Protein AF-A0A920TML1-F1 (afdb_monomer_lite)

pLDDT: mean 90.64, std 9.28, range [48.44, 97.88]

Secondary structure (DSSP, 8-state):
---S-HH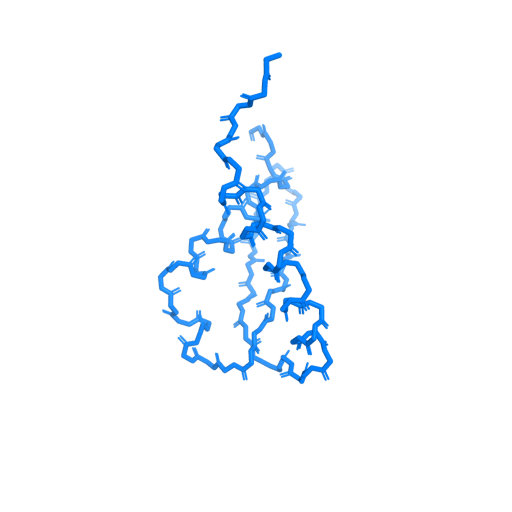HHHHHHHHHHHHHHHTTS---EEEEEEEEETTEEEEEEEEESSHHHHT-HHHHHHHHHHHHHT---

Radius of gyration: 15.97 Å; chains: 1; bounding box: 27×42×36 Å

Structure (mmCIF, N/CA/C/O backbone):
data_AF-A0A920TML1-F1
#
_entry.id   AF-A0A920TML1-F1
#
loop_
_atom_site.group_PDB
_atom_site.id
_atom_site.type_symbol
_atom_site.label_atom_id
_atom_site.label_alt_id
_atom_site.label_comp_id
_atom_site.label_asym_id
_atom_site.label_entity_id
_atom_site.label_seq_id
_atom_site.pdbx_PDB_ins_code
_atom_site.Cartn_x
_atom_site.Cartn_y
_atom_site.Cartn_z
_atom_site.occupancy
_atom_site.B_iso_or_equiv
_atom_site.auth_seq_id
_atom_site.auth_comp_id
_atom_site.auth_asym_id
_atom_site.auth_atom_id
_atom_site.pdbx_PDB_model_num
ATOM 1 N N . MET A 1 1 ? 3.851 32.127 6.378 1.0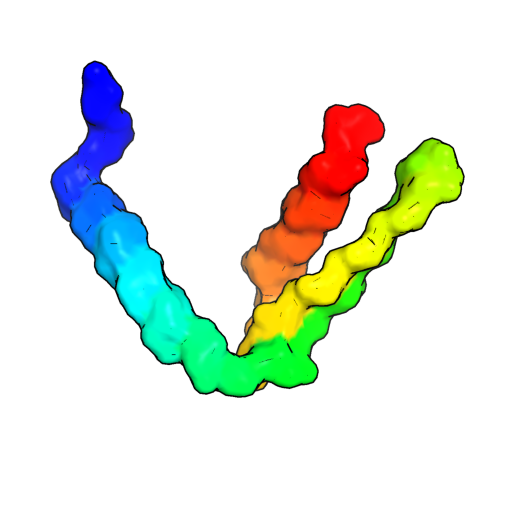0 48.44 1 MET A N 1
ATOM 2 C CA . MET A 1 1 ? 2.526 31.855 5.785 1.00 48.44 1 MET A CA 1
ATOM 3 C C . MET A 1 1 ? 2.123 30.445 6.187 1.00 48.44 1 MET A C 1
ATOM 5 O O . MET A 1 1 ? 2.680 29.493 5.664 1.00 48.44 1 MET A O 1
ATOM 9 N N . GLU A 1 2 ? 1.276 30.295 7.207 1.00 60.28 2 GLU A N 1
ATOM 10 C CA . GLU A 1 2 ? 0.763 28.975 7.595 1.00 60.28 2 GLU A CA 1
ATOM 11 C C . GLU A 1 2 ? -0.456 28.632 6.735 1.00 60.28 2 GLU A C 1
ATOM 13 O O . GLU A 1 2 ? -1.418 29.389 6.682 1.00 60.28 2 GLU A O 1
ATOM 18 N N . ILE A 1 3 ? -0.391 27.488 6.059 1.00 76.31 3 ILE A N 1
ATOM 19 C CA . ILE A 1 3 ? -1.219 27.160 4.888 1.00 76.31 3 ILE A CA 1
ATOM 20 C C . ILE A 1 3 ? -2.515 26.399 5.233 1.00 76.31 3 ILE A C 1
ATOM 22 O O . ILE A 1 3 ? -3.322 26.153 4.347 1.00 76.31 3 ILE A O 1
ATOM 26 N N . LEU A 1 4 ? -2.734 26.007 6.500 1.00 79.06 4 LEU A N 1
ATOM 27 C CA . LEU A 1 4 ? -3.880 25.178 6.914 1.00 79.06 4 LEU A CA 1
ATOM 28 C C . LEU A 1 4 ? -4.595 25.727 8.164 1.00 79.06 4 LEU A C 1
ATOM 30 O O . LEU A 1 4 ? -3.917 26.144 9.113 1.00 79.06 4 LEU A O 1
ATOM 34 N N . PRO A 1 5 ? -5.941 25.663 8.228 1.00 90.62 5 PRO A N 1
ATOM 35 C CA . PRO A 1 5 ? -6.701 26.114 9.390 1.00 90.62 5 PRO A CA 1
ATOM 36 C C . PRO A 1 5 ? -6.454 25.203 10.604 1.00 90.62 5 PRO A C 1
ATOM 38 O O . PRO A 1 5 ? -6.230 23.997 10.469 1.00 90.62 5 PRO A O 1
ATOM 41 N N . LYS A 1 6 ? -6.499 25.781 11.815 1.00 88.56 6 LYS A N 1
ATOM 42 C CA . LYS A 1 6 ? -6.168 25.104 13.088 1.00 88.56 6 LYS A CA 1
ATOM 43 C C . LYS A 1 6 ? -6.857 23.730 13.266 1.00 88.56 6 LYS A C 1
ATOM 45 O O . LYS A 1 6 ? -6.150 22.794 13.636 1.00 88.56 6 LYS A O 1
ATOM 50 N N . PRO A 1 7 ? -8.154 23.539 12.940 1.00 90.31 7 PRO A N 1
ATOM 51 C CA . PRO A 1 7 ? -8.809 22.230 13.053 1.00 90.31 7 PRO A CA 1
ATOM 52 C C . PRO A 1 7 ? -8.186 21.147 12.164 1.00 90.31 7 PRO A C 1
ATOM 54 O O . PRO A 1 7 ? -8.037 20.004 12.588 1.00 90.31 7 PRO A O 1
ATOM 57 N N . LEU A 1 8 ? -7.761 21.505 10.949 1.00 91.44 8 LEU A N 1
ATOM 58 C CA . LEU A 1 8 ? -7.164 20.562 10.000 1.00 91.44 8 LEU A CA 1
ATOM 59 C C . LEU A 1 8 ? -5.781 20.090 10.462 1.00 91.44 8 LEU A C 1
ATOM 61 O O . LEU A 1 8 ? -5.433 18.922 10.294 1.00 91.44 8 LEU A O 1
ATOM 65 N N . LYS A 1 9 ? -5.005 20.977 11.097 1.00 88.81 9 LYS A N 1
ATOM 66 C CA . LYS A 1 9 ? -3.715 20.608 11.701 1.00 88.81 9 LYS A CA 1
ATOM 67 C C . LYS A 1 9 ? -3.888 19.608 12.837 1.00 88.81 9 LYS A C 1
ATOM 69 O O . LYS A 1 9 ? -3.157 18.623 12.896 1.00 88.81 9 LYS A O 1
ATOM 74 N N . GLU A 1 10 ? -4.853 19.845 13.720 1.00 91.31 10 GLU A N 1
ATOM 75 C CA . GLU A 1 10 ? -5.128 18.933 14.833 1.00 91.31 10 GLU A CA 1
ATOM 76 C C . GLU A 1 10 ? -5.668 17.582 14.335 1.00 91.31 10 GLU A C 1
ATOM 78 O O . GLU A 1 10 ? -5.251 16.526 14.823 1.00 91.31 10 GLU A O 1
ATOM 83 N N . LEU A 1 11 ? -6.491 17.579 13.279 1.00 92.00 11 LEU A N 1
ATOM 84 C CA . LEU A 1 11 ? -6.909 16.341 12.621 1.00 92.00 11 LEU A CA 1
ATOM 85 C C . LEU A 1 11 ? -5.706 15.567 12.058 1.00 92.00 11 LEU A C 1
ATOM 87 O O . LEU A 1 11 ? -5.592 14.372 12.314 1.00 92.00 11 LEU A O 1
ATOM 91 N N . ARG A 1 12 ? -4.770 16.240 11.377 1.00 90.50 12 ARG A N 1
ATOM 92 C CA . ARG A 1 12 ? -3.568 15.609 10.802 1.00 90.50 12 ARG A CA 1
ATOM 93 C C . ARG A 1 12 ? -2.599 15.062 11.859 1.00 90.50 12 ARG A C 1
ATOM 95 O O . ARG A 1 12 ? -1.962 14.037 11.637 1.00 90.50 12 ARG A O 1
ATOM 102 N N . LYS A 1 13 ? -2.493 15.703 13.027 1.00 88.19 13 LYS A N 1
ATOM 103 C CA . LYS A 1 13 ? -1.732 15.154 14.165 1.00 88.19 13 LYS A CA 1
ATOM 104 C C . LYS A 1 13 ? -2.417 13.914 14.742 1.00 88.19 13 LYS A C 1
ATOM 106 O O . LYS A 1 13 ? -1.783 12.879 14.937 1.00 88.19 13 LYS A O 1
ATOM 111 N N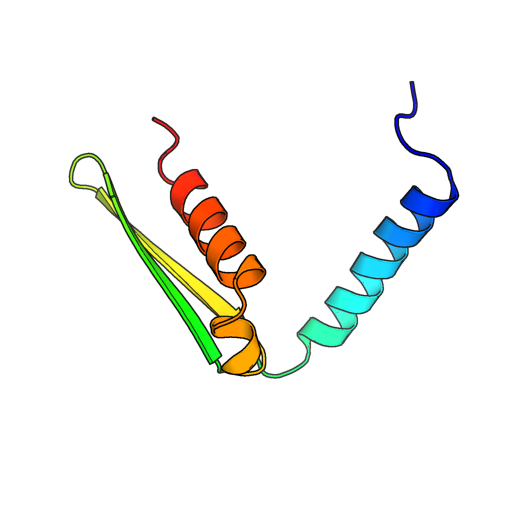 . SER A 1 14 ? -3.723 14.005 14.997 1.00 90.38 14 SER A N 1
ATOM 112 C CA . SER A 1 14 ? -4.486 12.906 15.601 1.00 90.38 14 SER A CA 1
ATOM 113 C C . SER A 1 14 ? -4.627 11.690 14.677 1.00 90.38 14 SER A C 1
ATOM 115 O O . SER A 1 14 ? -4.651 10.559 15.166 1.00 90.38 14 SER A O 1
ATOM 117 N N . SER A 1 15 ? -4.656 11.882 13.352 1.00 89.69 15 SER A N 1
ATOM 118 C CA . SER A 1 15 ? -4.652 10.783 12.381 1.00 89.69 15 SER A CA 1
ATOM 119 C C . SER A 1 15 ? -3.364 9.961 12.451 1.00 89.69 15 SER A C 1
ATOM 121 O O . SER A 1 15 ? -3.440 8.736 12.392 1.00 89.69 15 SER A O 1
ATOM 123 N N . GLY A 1 16 ? -2.207 10.596 12.678 1.00 89.06 16 GLY A N 1
ATOM 124 C CA . GLY A 1 16 ? -0.933 9.897 12.886 1.00 89.06 16 GLY A CA 1
ATOM 125 C C . GLY A 1 16 ? -0.953 8.982 14.115 1.00 89.06 16 GLY A C 1
ATOM 126 O O . GLY A 1 16 ? -0.553 7.822 14.040 1.00 89.06 16 GLY A O 1
ATOM 127 N N . ILE A 1 17 ? -1.521 9.456 15.230 1.00 90.62 17 ILE A N 1
ATOM 128 C CA . ILE A 1 17 ? -1.685 8.648 16.453 1.00 90.62 17 ILE A CA 1
ATOM 129 C C . ILE A 1 17 ? -2.609 7.450 16.196 1.00 90.62 17 ILE A C 1
ATOM 131 O O . ILE A 1 17 ? -2.332 6.337 16.645 1.00 90.62 17 ILE A O 1
ATOM 135 N N . LYS A 1 18 ? -3.712 7.659 15.463 1.00 90.00 18 LYS A N 1
ATOM 136 C CA . LYS A 1 18 ? -4.624 6.571 15.081 1.00 90.00 18 LYS A CA 1
ATOM 137 C C . LYS A 1 18 ? -3.907 5.528 14.225 1.00 90.00 18 LYS A C 1
ATOM 139 O O . LYS A 1 18 ? -4.026 4.348 14.532 1.00 90.00 18 LYS A O 1
ATOM 144 N N . ALA A 1 19 ? -3.151 5.948 13.210 1.00 88.31 19 ALA A N 1
ATOM 145 C CA . ALA A 1 19 ? -2.389 5.046 12.347 1.00 88.31 19 ALA A CA 1
ATOM 146 C C . ALA A 1 19 ? -1.362 4.226 13.143 1.00 88.31 19 ALA A C 1
ATOM 148 O O . ALA A 1 19 ? -1.335 3.006 13.021 1.00 88.31 19 ALA A O 1
ATOM 149 N N . SER A 1 20 ? -0.608 4.866 14.042 1.00 89.25 20 SER A N 1
ATOM 150 C CA . SER A 1 20 ? 0.358 4.180 14.912 1.00 89.25 20 SER A CA 1
ATOM 151 C C . SER A 1 20 ? -0.295 3.092 15.774 1.00 89.25 20 SER A C 1
ATOM 153 O O . SER A 1 20 ? 0.235 1.990 15.876 1.00 89.25 20 SER A O 1
ATOM 155 N N . LYS A 1 21 ? -1.494 3.341 16.320 1.00 89.25 21 LYS A N 1
ATOM 156 C CA . LYS A 1 21 ? -2.256 2.313 17.050 1.00 89.25 21 LYS A CA 1
ATOM 157 C C . LYS A 1 21 ? -2.728 1.163 16.154 1.00 89.25 21 LYS A C 1
ATOM 159 O O . LYS A 1 21 ? -2.850 0.041 16.635 1.00 89.25 21 LYS A O 1
ATOM 164 N N . LYS A 1 22 ? -3.035 1.429 14.879 1.00 88.69 22 LYS A N 1
ATOM 165 C CA . LYS A 1 22 ? -3.436 0.389 13.916 1.00 88.69 22 LYS A CA 1
ATOM 166 C C . LYS A 1 22 ? -2.259 -0.459 13.435 1.00 88.69 22 LYS A C 1
ATOM 168 O O . LYS A 1 22 ? -2.471 -1.626 13.146 1.00 88.69 22 LYS A O 1
ATOM 173 N N . ALA A 1 23 ? -1.045 0.089 13.411 1.00 85.94 23 ALA A N 1
ATOM 174 C CA . ALA A 1 23 ? 0.153 -0.608 12.937 1.00 85.94 23 ALA A CA 1
ATOM 175 C C . ALA A 1 23 ? 0.502 -1.879 13.737 1.00 85.94 23 ALA A C 1
ATOM 177 O O . ALA A 1 23 ? 1.231 -2.726 13.240 1.00 85.94 23 ALA A O 1
ATOM 178 N N . GLY A 1 24 ? -0.020 -2.034 14.961 1.00 86.75 24 GLY A N 1
ATOM 179 C CA . GLY A 1 24 ? 0.126 -3.268 15.741 1.00 86.75 24 GLY A CA 1
ATOM 180 C C . GLY A 1 24 ? -0.805 -4.412 15.316 1.00 86.75 24 GLY A C 1
ATOM 181 O O . GLY A 1 24 ? -0.720 -5.497 15.885 1.00 86.75 24 GLY A O 1
ATOM 182 N N . ARG A 1 25 ? -1.725 -4.186 14.372 1.00 90.75 25 ARG A N 1
ATOM 183 C CA . ARG A 1 25 ? -2.615 -5.229 13.846 1.00 90.75 25 ARG A CA 1
ATOM 184 C C . ARG A 1 25 ? -1.936 -5.994 12.715 1.00 90.75 25 ARG A C 1
ATOM 186 O O . ARG A 1 25 ? -1.057 -5.468 12.041 1.00 90.75 25 ARG A O 1
ATOM 193 N N . SER A 1 26 ? -2.380 -7.226 12.488 1.00 91.06 26 SER A N 1
ATOM 194 C CA . SER A 1 26 ? -1.924 -8.011 11.341 1.00 91.06 26 SER A CA 1
ATOM 195 C C . SER A 1 26 ? -2.533 -7.464 10.045 1.00 91.06 26 SER A C 1
ATOM 197 O O . SER A 1 26 ? -3.747 -7.287 9.965 1.00 91.06 26 SER A O 1
ATOM 199 N N . ALA A 1 27 ? -1.684 -7.201 9.052 1.00 93.44 27 ALA A N 1
ATOM 200 C CA . ALA A 1 27 ? -2.058 -6.802 7.698 1.00 93.44 27 ALA A CA 1
ATOM 201 C C . ALA A 1 27 ? -1.565 -7.877 6.719 1.00 93.44 27 ALA A C 1
ATOM 203 O O . ALA A 1 27 ? -0.486 -7.759 6.145 1.00 93.44 27 ALA A O 1
ATOM 204 N N . ALA A 1 28 ? -2.299 -8.986 6.633 1.00 94.00 28 ALA A N 1
ATOM 205 C CA . ALA A 1 28 ? -1.896 -10.163 5.857 1.00 94.00 28 ALA A CA 1
ATOM 206 C C . ALA A 1 28 ? -2.455 -10.182 4.423 1.00 94.00 28 ALA A C 1
ATOM 208 O O . ALA A 1 28 ? -2.113 -11.073 3.653 1.00 94.00 28 ALA A O 1
ATOM 209 N N . ASP A 1 29 ? -3.312 -9.222 4.079 1.00 96.19 29 ASP A N 1
ATOM 210 C CA . ASP A 1 29 ? -3.866 -9.037 2.736 1.00 96.19 29 ASP A CA 1
ATOM 211 C C . ASP A 1 29 ? -3.219 -7.816 2.067 1.00 96.19 29 ASP A C 1
ATOM 213 O O . ASP A 1 29 ? -2.468 -7.093 2.723 1.00 96.19 29 ASP A O 1
ATOM 217 N N . GLY A 1 30 ? -3.499 -7.528 0.795 1.00 96.56 30 GLY A N 1
ATOM 218 C CA . GLY A 1 30 ? -2.929 -6.357 0.125 1.00 96.56 30 GLY A CA 1
ATOM 219 C C . GLY A 1 30 ? -2.859 -6.423 -1.394 1.00 96.56 30 GLY A C 1
ATOM 220 O O . GLY A 1 30 ? -3.505 -7.241 -2.043 1.00 96.56 30 GLY A O 1
ATOM 221 N N . ILE A 1 31 ? -2.049 -5.525 -1.955 1.00 97.56 31 ILE A N 1
ATOM 222 C CA . ILE A 1 31 ? -1.780 -5.429 -3.392 1.00 97.56 31 ILE A CA 1
ATOM 223 C C . ILE A 1 31 ? -0.278 -5.587 -3.636 1.00 97.56 31 ILE A C 1
ATOM 225 O O . ILE A 1 31 ? 0.541 -4.951 -2.972 1.00 97.56 31 ILE A O 1
ATOM 229 N N . LEU A 1 32 ? 0.067 -6.387 -4.645 1.00 97.00 32 LEU A N 1
ATOM 230 C CA . LEU A 1 32 ? 1.383 -6.380 -5.276 1.00 97.00 32 LEU A CA 1
ATOM 231 C C . LEU A 1 32 ? 1.321 -5.546 -6.555 1.00 97.00 32 LEU A C 1
ATOM 233 O O . LEU A 1 32 ? 0.551 -5.857 -7.462 1.00 97.00 32 LEU A O 1
ATOM 237 N N . GLN A 1 33 ? 2.148 -4.509 -6.629 1.00 96.25 33 GLN A N 1
ATOM 238 C CA . GLN A 1 33 ? 2.347 -3.708 -7.831 1.00 96.25 33 GLN A CA 1
ATOM 239 C C . GLN A 1 33 ? 3.701 -4.032 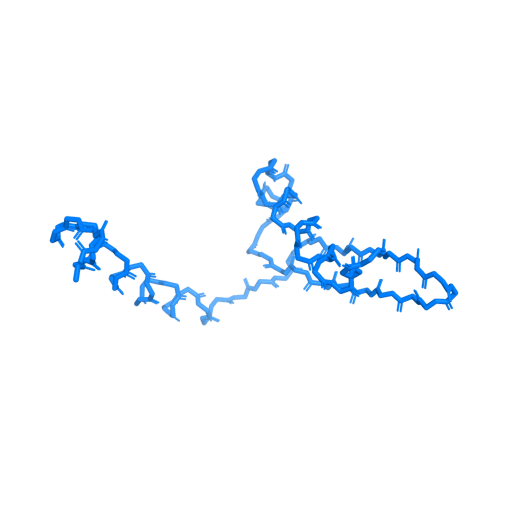-8.448 1.00 96.25 33 GLN A C 1
ATOM 241 O O . GLN A 1 33 ? 4.699 -4.157 -7.737 1.00 96.25 33 GLN A O 1
ATOM 246 N N . ILE A 1 34 ? 3.743 -4.149 -9.774 1.00 95.50 34 ILE A N 1
ATOM 247 C CA . ILE A 1 34 ? 4.968 -4.423 -10.530 1.00 95.50 34 ILE A CA 1
ATOM 248 C C . ILE A 1 34 ? 5.054 -3.440 -11.693 1.00 95.50 34 ILE A C 1
ATOM 250 O O . ILE A 1 34 ? 4.092 -3.261 -12.436 1.00 95.50 34 ILE A O 1
ATOM 254 N N . GLN A 1 35 ? 6.220 -2.825 -11.871 1.00 94.00 35 GLN A N 1
ATOM 255 C CA . GLN A 1 35 ? 6.482 -1.886 -12.955 1.00 94.00 35 GLN A CA 1
ATOM 256 C C . GLN A 1 35 ? 7.860 -2.143 -13.563 1.00 94.00 35 GLN A C 1
ATOM 258 O O . GLN A 1 35 ? 8.819 -2.422 -12.852 1.00 94.00 35 GLN A O 1
ATOM 263 N N . LEU A 1 36 ? 7.966 -2.035 -14.888 1.00 92.69 36 LEU A N 1
ATOM 264 C CA . LEU A 1 36 ? 9.220 -2.168 -15.627 1.00 92.69 36 LEU A CA 1
ATOM 265 C C . LEU A 1 36 ? 9.519 -0.861 -16.359 1.00 92.69 36 LEU A C 1
ATOM 267 O O . LEU A 1 36 ? 8.705 -0.408 -17.162 1.00 92.69 36 LEU A O 1
ATOM 271 N N . VAL A 1 37 ? 10.686 -0.272 -16.101 1.00 90.50 37 VAL A N 1
ATOM 272 C CA . VAL A 1 37 ? 11.112 1.011 -16.680 1.00 90.50 37 VAL A CA 1
ATOM 273 C C . VAL A 1 37 ? 12.561 0.890 -17.113 1.00 90.50 37 VAL A C 1
ATOM 275 O O . VAL A 1 37 ? 13.421 0.562 -16.303 1.00 90.50 37 VAL A O 1
ATOM 278 N N . ASN A 1 38 ? 12.849 1.144 -18.391 1.00 89.88 38 ASN A N 1
ATOM 279 C CA . ASN A 1 38 ? 14.209 1.085 -18.945 1.00 89.88 38 ASN A CA 1
ATOM 280 C C . ASN A 1 38 ? 14.968 -0.206 -18.578 1.00 89.88 38 ASN A C 1
ATOM 282 O O . ASN A 1 38 ? 16.157 -0.180 -18.274 1.00 89.88 38 ASN A O 1
ATOM 286 N N . SER A 1 39 ? 14.275 -1.349 -18.621 1.00 91.69 39 SER A N 1
ATOM 287 C CA . SER A 1 39 ? 14.798 -2.673 -18.236 1.00 91.69 39 SER A CA 1
ATOM 288 C C . SER A 1 39 ? 15.091 -2.864 -16.738 1.00 91.69 39 SER A C 1
ATOM 290 O O . SER A 1 39 ? 15.679 -3.875 -16.361 1.00 91.69 39 SER A O 1
ATOM 292 N N . ILE A 1 40 ? 14.658 -1.939 -15.877 1.00 92.00 40 ILE A N 1
ATOM 293 C CA . ILE A 1 40 ? 14.702 -2.057 -14.415 1.00 92.00 40 ILE A CA 1
ATOM 294 C C . ILE A 1 40 ? 13.294 -2.365 -13.903 1.00 92.00 40 ILE A C 1
ATOM 296 O O . ILE A 1 40 ? 12.350 -1.618 -14.163 1.00 92.00 40 ILE A O 1
ATOM 300 N N . GLY A 1 41 ? 13.150 -3.491 -13.202 1.00 93.12 41 GLY A N 1
ATOM 301 C CA . GLY A 1 41 ? 11.894 -3.909 -12.583 1.00 93.12 41 GLY A CA 1
ATOM 302 C C . GLY A 1 41 ? 11.781 -3.423 -11.139 1.00 93.12 41 GLY A C 1
ATOM 303 O O . GLY A 1 41 ? 12.700 -3.616 -10.345 1.00 93.12 41 GLY A O 1
ATOM 304 N N . PHE A 1 42 ? 10.635 -2.848 -10.797 1.00 94.38 42 PHE A N 1
ATOM 305 C CA . PHE A 1 42 ? 10.240 -2.468 -9.447 1.00 94.38 42 PHE A CA 1
ATOM 306 C C . PHE A 1 42 ? 9.047 -3.314 -9.019 1.00 94.38 42 PHE A C 1
ATOM 308 O O . PHE A 1 42 ? 8.138 -3.561 -9.811 1.00 94.38 42 PHE A O 1
ATOM 315 N N . MET A 1 43 ? 9.045 -3.740 -7.761 1.00 95.19 43 MET A N 1
ATOM 316 C CA . MET A 1 43 ? 7.917 -4.424 -7.143 1.00 95.19 43 MET A CA 1
ATOM 317 C C . MET A 1 43 ? 7.667 -3.817 -5.771 1.00 95.19 43 MET A C 1
ATOM 319 O O . MET A 1 43 ? 8.609 -3.612 -5.004 1.00 95.19 43 MET A O 1
ATOM 323 N N . VAL A 1 44 ? 6.404 -3.532 -5.474 1.00 95.75 44 VAL A N 1
ATOM 324 C CA . VAL A 1 44 ? 5.974 -2.998 -4.183 1.00 95.75 44 VAL A CA 1
ATOM 325 C C . VAL A 1 44 ? 4.829 -3.856 -3.664 1.00 95.75 44 VAL A C 1
ATOM 327 O O . VAL A 1 44 ? 3.861 -4.100 -4.380 1.00 95.75 44 VAL A O 1
ATOM 330 N N . GLU A 1 45 ? 4.944 -4.295 -2.416 1.00 95.94 45 GLU A N 1
ATOM 331 C CA . GLU A 1 45 ? 3.861 -4.927 -1.666 1.00 95.94 45 GLU A CA 1
ATOM 332 C C . GLU A 1 45 ? 3.265 -3.893 -0.709 1.00 95.94 45 GLU A C 1
ATOM 334 O O . GLU A 1 45 ? 3.993 -3.241 0.044 1.00 95.94 45 GLU A O 1
ATOM 339 N N . ILE A 1 46 ? 1.949 -3.703 -0.775 1.00 96.44 46 ILE A N 1
ATOM 340 C CA . ILE A 1 46 ? 1.224 -2.761 0.077 1.00 96.44 46 ILE A CA 1
ATOM 341 C C . ILE A 1 46 ? 0.117 -3.521 0.791 1.00 96.44 46 ILE A C 1
ATOM 343 O O . ILE A 1 46 ? -0.914 -3.863 0.207 1.00 96.44 46 ILE A O 1
ATOM 347 N N . ASN A 1 47 ? 0.353 -3.778 2.073 1.00 96.56 47 ASN A N 1
ATOM 348 C CA . ASN A 1 47 ? -0.492 -4.639 2.882 1.00 96.56 47 ASN A CA 1
ATOM 349 C C . ASN A 1 47 ? -1.637 -3.874 3.559 1.00 96.56 47 ASN A C 1
ATOM 351 O O . ASN A 1 47 ? -1.524 -2.700 3.923 1.00 96.56 47 ASN A O 1
ATOM 355 N N . CYS A 1 48 ? -2.743 -4.575 3.784 1.00 96.31 48 CYS A N 1
ATOM 356 C CA . CYS A 1 48 ? -3.910 -4.122 4.522 1.00 96.31 48 CYS A CA 1
ATOM 357 C C . CYS A 1 48 ? -4.511 -5.266 5.361 1.00 96.31 48 CYS A C 1
ATOM 359 O O . CYS A 1 48 ? -4.084 -6.418 5.297 1.00 96.31 48 CYS A O 1
ATOM 361 N N . GLU A 1 49 ? -5.483 -4.937 6.214 1.00 95.81 49 GLU A N 1
ATOM 362 C CA . GLU A 1 49 ? -6.078 -5.904 7.151 1.00 95.81 49 GLU A CA 1
ATOM 363 C C . GLU A 1 49 ? -7.010 -6.919 6.460 1.00 95.81 49 GLU A C 1
ATOM 365 O O . GLU A 1 49 ? -7.201 -8.010 6.989 1.00 95.81 49 GLU A O 1
ATOM 370 N N . THR A 1 50 ? -7.614 -6.571 5.316 1.00 95.00 50 THR A N 1
ATOM 371 C CA . THR A 1 50 ? -8.668 -7.377 4.669 1.00 95.00 50 THR A CA 1
ATOM 372 C C . THR A 1 50 ? -8.683 -7.191 3.154 1.00 95.00 50 THR A C 1
ATOM 374 O O . THR A 1 50 ? -8.522 -6.059 2.691 1.00 95.00 50 THR A O 1
ATOM 377 N N . ASP A 1 51 ? -9.054 -8.226 2.405 1.00 95.50 51 ASP A N 1
ATOM 378 C CA . ASP A 1 51 ? -9.233 -8.188 0.946 1.00 95.50 51 ASP A CA 1
ATOM 379 C C . ASP A 1 51 ? -10.195 -7.091 0.449 1.00 95.50 51 ASP A C 1
ATOM 381 O O . ASP A 1 51 ? -10.005 -6.543 -0.636 1.00 95.50 51 ASP A O 1
ATOM 385 N N . PHE A 1 52 ? -11.213 -6.722 1.233 1.00 96.94 52 PHE A N 1
ATOM 386 C CA . PHE A 1 52 ? -12.122 -5.622 0.891 1.00 96.94 52 PHE A CA 1
ATOM 387 C C . PHE A 1 52 ? -11.396 -4.282 0.742 1.00 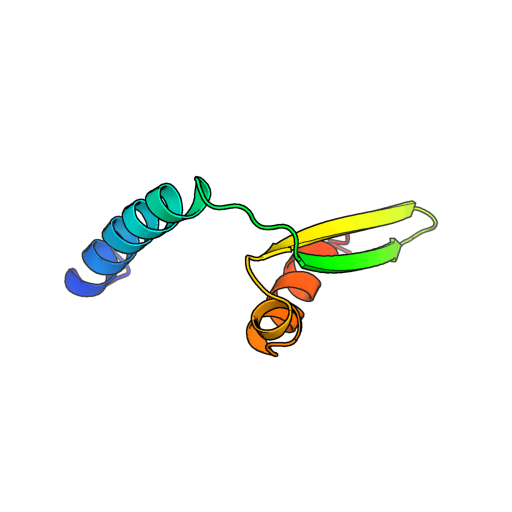96.94 52 PHE A C 1
ATOM 389 O O . PHE A 1 52 ? -11.745 -3.498 -0.134 1.00 96.94 52 PHE A O 1
ATOM 396 N N . VAL A 1 53 ? -10.377 -4.030 1.572 1.00 96.50 53 VAL A N 1
ATOM 397 C CA . VAL A 1 53 ? -9.546 -2.820 1.481 1.00 96.50 53 VAL A CA 1
ATOM 398 C C . VAL A 1 53 ? -8.606 -2.925 0.285 1.00 96.50 53 VAL A C 1
ATOM 400 O O . VAL A 1 53 ? -8.468 -1.954 -0.447 1.00 96.50 53 VAL A O 1
ATOM 403 N N . ALA A 1 54 ? -8.026 -4.102 0.030 1.00 96.75 54 ALA A N 1
ATOM 404 C CA . ALA A 1 54 ? -7.185 -4.332 -1.146 1.00 96.75 54 ALA A CA 1
ATOM 405 C C . ALA A 1 54 ? -7.935 -4.104 -2.473 1.00 96.75 54 ALA A C 1
ATOM 407 O O . ALA A 1 54 ? -7.324 -3.758 -3.477 1.00 96.75 54 ALA A O 1
ATOM 408 N N . LYS A 1 55 ? -9.259 -4.286 -2.489 1.00 95.75 55 LYS A N 1
ATOM 409 C CA . LYS A 1 55 ? -10.116 -4.081 -3.670 1.00 95.75 55 LYS A CA 1
ATOM 410 C C . LYS A 1 55 ? -10.751 -2.686 -3.731 1.00 95.75 55 LYS A C 1
ATOM 412 O O . LYS A 1 55 ? -11.445 -2.389 -4.703 1.00 95.75 55 LYS A O 1
ATOM 417 N N . ASP A 1 56 ? -10.560 -1.849 -2.712 1.00 97.88 56 ASP A N 1
ATOM 418 C CA . ASP A 1 56 ? -11.098 -0.490 -2.687 1.00 97.88 56 ASP A CA 1
ATOM 419 C C . ASP A 1 56 ? -10.362 0.402 -3.695 1.00 97.88 56 ASP A C 1
ATOM 421 O O . ASP A 1 56 ? -9.131 0.427 -3.738 1.00 97.88 56 ASP A O 1
ATOM 425 N N . GLY A 1 57 ? -11.117 1.167 -4.487 1.00 97.75 57 GLY A N 1
ATOM 426 C CA . GLY A 1 57 ? -10.561 1.997 -5.557 1.00 97.75 57 GLY A CA 1
ATOM 427 C C . GLY A 1 57 ? -9.517 3.001 -5.070 1.00 97.75 57 GLY A C 1
ATOM 428 O O . GLY A 1 57 ? -8.495 3.176 -5.723 1.00 97.75 57 GLY A O 1
ATOM 429 N N . SER A 1 58 ? -9.706 3.590 -3.886 1.00 97.50 58 SER A N 1
ATOM 430 C CA . SER A 1 58 ? -8.740 4.546 -3.335 1.00 97.50 58 SER A CA 1
ATOM 431 C C . SER A 1 58 ? -7.434 3.878 -2.896 1.00 97.50 58 SER A C 1
ATOM 433 O O . SER A 1 58 ? -6.364 4.479 -2.989 1.00 97.50 58 SER A O 1
ATOM 435 N N . PHE A 1 59 ? -7.497 2.621 -2.444 1.00 97.44 59 PHE A N 1
ATOM 436 C CA . PHE A 1 59 ? -6.314 1.844 -2.081 1.00 97.44 59 PHE A CA 1
ATOM 437 C C . PHE A 1 59 ? -5.553 1.375 -3.327 1.00 97.44 59 PHE A C 1
ATOM 439 O O . PHE A 1 59 ? -4.321 1.420 -3.349 1.00 97.44 59 PHE A O 1
ATOM 446 N N . VAL A 1 60 ? -6.280 0.997 -4.384 1.00 97.19 60 VAL A N 1
ATOM 447 C CA . VAL A 1 60 ? -5.702 0.690 -5.699 1.00 97.19 60 VAL A CA 1
ATOM 448 C C . VAL A 1 60 ? -4.993 1.921 -6.267 1.00 97.19 60 VAL A C 1
ATOM 450 O O . VAL A 1 60 ? -3.804 1.834 -6.567 1.00 97.19 60 VAL A O 1
ATOM 453 N N . GLU A 1 61 ? -5.658 3.076 -6.329 1.00 97.81 61 GLU A N 1
ATOM 454 C CA . GLU A 1 61 ? -5.062 4.332 -6.810 1.00 97.81 61 GLU A CA 1
ATOM 455 C C . GLU A 1 61 ? -3.809 4.710 -6.011 1.00 97.81 61 GLU A C 1
ATOM 457 O O . GLU A 1 61 ? -2.758 4.978 -6.593 1.00 97.81 61 GLU A O 1
ATOM 462 N N . PHE A 1 62 ? -3.872 4.632 -4.678 1.00 97.25 62 PHE A N 1
ATOM 463 C CA . PHE A 1 62 ? -2.708 4.856 -3.823 1.00 97.25 62 PHE A CA 1
ATOM 464 C C . PHE A 1 62 ? -1.549 3.908 -4.166 1.00 97.25 62 PHE A C 1
ATOM 466 O O . PHE A 1 62 ? -0.400 4.341 -4.263 1.00 97.25 62 PHE A O 1
ATOM 473 N N . SER A 1 63 ? -1.828 2.618 -4.384 1.00 96.69 63 SER A N 1
ATOM 474 C CA . SER A 1 63 ? -0.788 1.647 -4.736 1.00 96.69 63 SER A CA 1
ATOM 475 C C . SER A 1 63 ? -0.104 1.963 -6.069 1.00 96.69 63 SER A C 1
ATOM 477 O O . SER A 1 63 ? 1.115 1.817 -6.195 1.00 96.69 63 SER A O 1
ATOM 479 N N . GLU A 1 64 ? -0.867 2.462 -7.042 1.00 95.56 64 GLU A N 1
ATOM 480 C CA . GLU A 1 64 ? -0.335 2.903 -8.325 1.00 95.56 64 GLU A CA 1
ATOM 481 C C . GLU A 1 64 ? 0.526 4.163 -8.194 1.00 95.56 64 GLU A C 1
ATOM 483 O O . GLU A 1 64 ? 1.574 4.266 -8.830 1.00 95.56 64 GLU A O 1
ATOM 488 N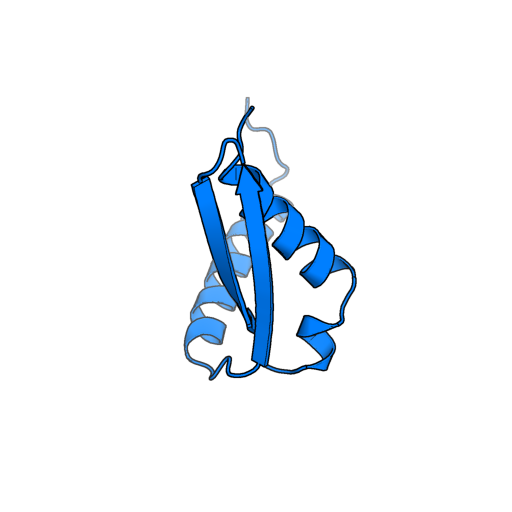 N . GLU A 1 65 ? 0.105 5.135 -7.383 1.00 95.56 65 GLU A N 1
ATOM 489 C CA . GLU A 1 65 ? 0.886 6.349 -7.116 1.00 95.56 65 GLU A CA 1
ATOM 490 C C . GLU A 1 65 ? 2.230 6.024 -6.452 1.00 95.56 65 GLU A C 1
ATOM 492 O O . GLU A 1 65 ? 3.273 6.577 -6.824 1.00 95.56 65 GLU A O 1
ATOM 497 N N . VAL A 1 66 ? 2.227 5.083 -5.503 1.00 95.69 66 VAL A N 1
ATOM 498 C CA . VAL A 1 66 ? 3.444 4.634 -4.821 1.00 95.69 66 VAL A CA 1
ATOM 499 C C . VAL A 1 66 ? 4.430 4.036 -5.818 1.00 95.69 66 VAL A C 1
ATOM 501 O O . VAL A 1 66 ? 5.584 4.465 -5.840 1.00 95.69 66 VAL A O 1
ATOM 504 N N . ILE A 1 67 ? 4.010 3.090 -6.668 1.00 95.00 67 ILE A N 1
ATOM 505 C CA . ILE A 1 67 ? 4.951 2.460 -7.604 1.00 95.00 67 ILE A CA 1
ATOM 506 C C . ILE A 1 67 ? 5.464 3.444 -8.667 1.00 95.00 67 ILE A C 1
ATOM 508 O O . ILE A 1 67 ? 6.659 3.450 -8.957 1.00 95.00 67 ILE A O 1
ATOM 512 N N . LYS A 1 68 ? 4.613 4.367 -9.143 1.00 92.88 68 LYS A N 1
ATOM 513 C CA . LYS A 1 68 ? 5.004 5.437 -10.081 1.00 92.88 68 LYS A CA 1
ATOM 514 C C . LYS A 1 68 ? 6.104 6.343 -9.516 1.00 92.88 68 LYS A C 1
ATOM 516 O O . LYS A 1 68 ? 6.916 6.851 -10.282 1.00 92.88 68 LYS A O 1
ATOM 521 N N . THR A 1 69 ? 6.198 6.503 -8.193 1.00 91.94 69 THR A N 1
ATOM 522 C CA . THR A 1 69 ? 7.277 7.284 -7.552 1.00 91.94 69 THR A CA 1
ATOM 523 C C . THR A 1 69 ? 8.672 6.703 -7.833 1.00 91.94 69 THR A C 1
ATOM 525 O O . THR A 1 69 ? 9.651 7.446 -7.881 1.00 91.94 69 THR A O 1
ATOM 528 N N . PHE A 1 70 ? 8.778 5.391 -8.070 1.00 86.19 70 PHE A N 1
ATOM 529 C CA . PHE A 1 70 ? 10.040 4.729 -8.423 1.00 86.19 70 PHE A CA 1
ATOM 530 C C . PHE A 1 70 ? 10.403 4.874 -9.911 1.00 86.19 70 PHE A C 1
ATOM 532 O O . PHE A 1 70 ? 11.519 4.535 -10.302 1.00 86.19 70 PHE A O 1
ATOM 539 N N . SER A 1 71 ? 9.508 5.457 -10.717 1.00 73.50 71 SER A N 1
ATOM 540 C CA . SER A 1 71 ? 9.726 5.809 -12.121 1.00 73.50 71 SER A CA 1
ATOM 541 C C . SER A 1 71 ? 9.533 7.312 -12.364 1.00 73.50 71 SER A C 1
ATOM 543 O O . SER A 1 71 ? 8.551 7.716 -12.988 1.00 73.50 71 SER A O 1
ATOM 545 N N . PRO A 1 72 ? 10.452 8.169 -11.889 1.00 62.94 72 PRO A N 1
ATOM 546 C CA . PRO A 1 72 ? 10.282 9.620 -11.961 1.00 62.94 72 PRO A CA 1
ATOM 547 C C . PRO A 1 72 ? 10.422 10.239 -13.369 1.00 62.94 72 PRO A C 1
ATOM 549 O O . PRO A 1 72 ? 10.396 11.466 -13.469 1.00 62.94 72 PRO A O 1
ATOM 552 N N . TRP A 1 73 ? 10.577 9.439 -14.433 1.00 59.44 73 TRP A N 1
ATOM 553 C CA . TRP A 1 73 ? 10.839 9.900 -15.805 1.00 59.44 73 TRP A CA 1
ATOM 554 C C . TRP A 1 73 ? 10.077 9.081 -16.842 1.00 59.44 73 TRP A C 1
ATOM 556 O O . TRP A 1 73 ? 10.105 7.833 -16.726 1.00 59.44 73 TRP A O 1
#

Sequence (73 aa):
MEILPKPLKELRKSSGIKASKKAGRSAADGILQIQLVNSIGFMVEINCETDFVAKDGSFVEFSEEVIKTFSPW

Foldseek 3Di:
DDDDDPVVVVVVVVVVVVVVVCVPDDFPAADWDWDADPNDIDIDTDTGNDVVLRPDPVRVVVVVVVRCVVVVD